Protein AF-A0A1S8WZ13-F1 (afdb_monomer_lite)

pLDDT: mean 87.4, std 15.02, range [47.69, 97.88]

InterPro domains:
  IPR000164 Histone H3/CENP-A [PR00622] (17-38)
  IPR000164 Histone H3/CENP-A [PR00622] (41-58)
  IPR000164 Histone H3/CENP-A [PR00622] (63-81)
  IPR000164 Histone H3/CENP-A [PS00959] (50-58)
  IPR000164 Histone H3/CENP-A [PTHR11426] (16-83)
  IPR000164 Histone H3/CENP-A [SM00428] (17-83)
  IPR007125 Core Histone H2A/H2B/H3 domain [PF00125] (27-83)
  IPR009072 Histone-fold [G3DSA:1.10.20.10] (4-83)
  IPR009072 Histone-fold [SSF47113] (14-83)

Radius of gyration: 31.14 Å; chains: 1; bounding box: 35×40×102 Å

Secondary structure (DSSP, 8-state):
-PPPPPPS----------PPPPP-PPTTHHHHHHHHHHHH----SS-HHHHHHHHHHHHHHH-TTPPPPHHHHHHHHHHHHH-

Organism: Opisthorchis viverrini (NCBI:txid6198)

Foldseek 3Di:
DDDDDDDPPPPPPPVPPPDPDPDDDDPPPVVVVVVVVCVVDPDQPDDLVVLVVVVVVVVCVVPNPDDDDPVRSVVVSSVVVVD

Structure (mmCIF, N/CA/C/O backbone):
data_AF-A0A1S8WZ13-F1
#
_entry.id   AF-A0A1S8WZ13-F1
#
loop_
_atom_site.group_PDB
_atom_site.id
_atom_site.type_symbol
_atom_site.label_atom_id
_atom_site.label_alt_id
_atom_site.label_comp_id
_atom_site.label_asym_id
_atom_site.label_entity_id
_atom_site.label_seq_id
_atom_site.pdbx_PDB_ins_code
_atom_site.Cartn_x
_atom_site.Cartn_y
_atom_site.Cartn_z
_atom_site.occupancy
_atom_site.B_iso_or_equiv
_atom_site.auth_seq_id
_atom_site.auth_comp_id
_atom_site.auth_asym_id
_atom_site.auth_atom_id
_atom_site.pdbx_PDB_model_num
ATOM 1 N N . MET A 1 1 ? -8.842 -31.246 -80.132 1.00 55.34 1 MET A N 1
ATOM 2 C CA . MET A 1 1 ? -7.449 -30.765 -80.045 1.00 55.34 1 MET A CA 1
ATOM 3 C C . MET A 1 1 ? -7.293 -30.255 -78.621 1.00 55.34 1 MET A C 1
ATOM 5 O O . MET A 1 1 ? -7.587 -29.100 -78.357 1.00 55.34 1 MET A O 1
ATOM 9 N N . GLU A 1 2 ? -7.064 -31.178 -77.685 1.00 47.69 2 GLU A N 1
ATOM 10 C CA . GLU A 1 2 ? -7.065 -30.900 -76.242 1.00 47.69 2 GLU A CA 1
ATOM 11 C C . GLU A 1 2 ? -5.742 -30.246 -75.825 1.00 47.69 2 GLU A C 1
ATOM 13 O O . GLU A 1 2 ? -4.670 -30.658 -76.268 1.00 47.69 2 GLU A O 1
ATOM 18 N N . LEU A 1 3 ? -5.836 -29.191 -75.014 1.00 66.62 3 LEU A N 1
ATOM 19 C CA . LEU A 1 3 ? -4.699 -28.495 -74.409 1.00 66.62 3 LEU A CA 1
ATOM 20 C C . LEU A 1 3 ? -4.144 -29.336 -73.241 1.00 66.62 3 LEU A C 1
ATOM 22 O O . LEU A 1 3 ? -4.940 -29.927 -72.514 1.00 66.62 3 LEU A O 1
ATOM 26 N N . PRO A 1 4 ? -2.816 -29.405 -73.030 1.00 69.88 4 P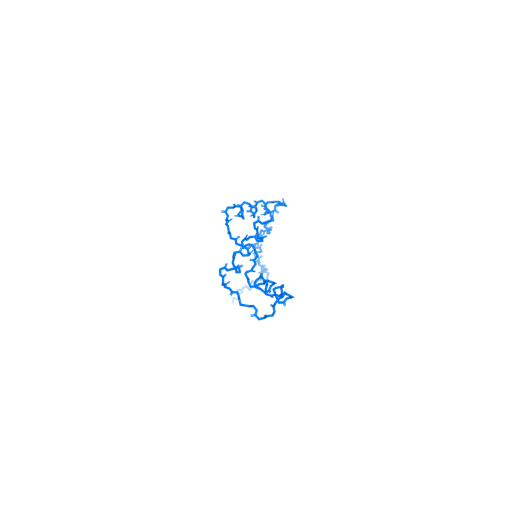RO A N 1
ATOM 27 C CA . PRO A 1 4 ? -2.237 -30.238 -71.978 1.00 69.88 4 PRO A CA 1
ATOM 28 C C . PRO A 1 4 ? -2.431 -29.629 -70.578 1.00 69.88 4 PRO A C 1
ATOM 30 O O . PRO A 1 4 ? -2.117 -28.460 -70.350 1.00 69.88 4 PRO A O 1
ATOM 33 N N . GLU A 1 5 ? -2.909 -30.451 -69.641 1.00 73.12 5 GLU A N 1
ATOM 34 C CA . GLU A 1 5 ? -3.073 -30.137 -68.214 1.00 73.12 5 GLU A CA 1
ATOM 35 C C . GLU A 1 5 ? -1.723 -29.810 -67.532 1.00 73.12 5 GLU A C 1
ATOM 37 O O . GLU A 1 5 ? -0.751 -30.558 -67.703 1.00 73.12 5 GLU A O 1
ATOM 42 N N . PRO A 1 6 ? -1.624 -28.725 -66.736 1.00 66.12 6 PRO A N 1
ATOM 43 C CA . PRO A 1 6 ? -0.403 -28.393 -66.011 1.00 66.12 6 PRO A CA 1
ATOM 44 C C . PRO A 1 6 ? -0.157 -29.345 -64.827 1.00 66.12 6 PRO A C 1
ATOM 46 O O . PRO A 1 6 ? -1.063 -29.758 -64.107 1.00 66.12 6 PRO A O 1
ATOM 49 N N . SER A 1 7 ? 1.118 -29.679 -64.629 1.00 65.69 7 SER A N 1
ATOM 50 C CA . SER A 1 7 ? 1.633 -30.675 -63.688 1.00 65.69 7 SER A CA 1
ATOM 51 C C . SER A 1 7 ? 1.385 -30.347 -62.198 1.00 65.69 7 SER A C 1
ATOM 53 O O . SER A 1 7 ? 1.343 -29.176 -61.810 1.00 65.69 7 SER A O 1
ATOM 55 N N . PRO A 1 8 ? 1.299 -31.371 -61.319 1.00 62.66 8 PRO A N 1
ATOM 56 C CA . PRO A 1 8 ? 0.861 -31.251 -59.919 1.00 62.66 8 PRO A CA 1
ATOM 57 C C . PRO A 1 8 ? 1.913 -30.660 -58.958 1.00 62.66 8 PRO A C 1
ATOM 59 O O . PRO A 1 8 ? 1.867 -30.899 -57.754 1.00 62.66 8 PRO A O 1
ATOM 62 N N . ASN A 1 9 ? 2.858 -29.863 -59.459 1.00 53.88 9 ASN A N 1
ATOM 63 C CA . ASN A 1 9 ? 3.970 -29.321 -58.673 1.00 53.88 9 ASN A CA 1
ATOM 64 C C . ASN A 1 9 ? 3.802 -27.832 -58.354 1.00 53.88 9 ASN A C 1
ATOM 66 O O . ASN A 1 9 ? 4.780 -27.089 -58.281 1.00 53.88 9 ASN A O 1
ATOM 70 N N . GLN A 1 10 ? 2.572 -27.390 -58.093 1.00 54.44 10 GLN A N 1
ATOM 71 C CA . GLN A 1 10 ? 2.351 -26.150 -57.349 1.00 54.44 10 GLN A CA 1
ATOM 72 C C . GLN A 1 10 ? 2.545 -26.450 -55.864 1.00 54.44 10 GLN A C 1
ATOM 74 O O . GLN A 1 10 ? 1.609 -26.478 -55.066 1.00 54.44 10 GLN A O 1
ATOM 79 N N . ALA A 1 11 ? 3.799 -26.745 -55.516 1.00 52.91 11 ALA A N 1
ATOM 80 C CA . ALA A 1 11 ? 4.256 -26.792 -54.146 1.00 52.91 11 ALA A CA 1
ATOM 81 C C . ALA A 1 11 ? 3.944 -25.435 -53.513 1.00 52.91 11 ALA A C 1
ATOM 83 O O . ALA A 1 11 ? 4.606 -24.435 -53.778 1.00 52.91 11 ALA A O 1
ATOM 84 N N . ILE A 1 12 ? 2.860 -25.439 -52.743 1.00 57.16 12 ILE A N 1
ATOM 85 C CA . ILE A 1 12 ? 2.527 -24.579 -51.616 1.00 57.16 12 ILE A CA 1
ATOM 86 C C . ILE A 1 12 ? 3.746 -23.745 -51.194 1.00 57.16 12 ILE A C 1
ATOM 88 O O . ILE A 1 12 ? 4.570 -24.160 -50.379 1.00 57.16 12 ILE A O 1
ATOM 92 N N . PHE A 1 13 ? 3.865 -22.544 -51.758 1.00 51.88 13 PHE A N 1
ATOM 93 C CA . PHE A 1 13 ? 4.781 -21.533 -51.256 1.00 51.88 13 PHE A CA 1
ATOM 94 C C . PHE A 1 13 ? 4.114 -20.911 -50.027 1.00 51.88 13 PHE A C 1
ATOM 96 O O . PHE A 1 13 ? 3.543 -19.822 -50.083 1.00 51.88 13 PHE A O 1
ATOM 103 N N . ILE A 1 14 ? 4.124 -21.636 -48.902 1.00 56.28 14 ILE A N 1
ATOM 104 C CA . ILE A 1 14 ? 3.898 -21.000 -47.604 1.00 56.28 14 ILE A CA 1
ATOM 105 C C . ILE A 1 14 ? 5.106 -20.098 -47.391 1.00 56.28 14 ILE A C 1
ATOM 107 O O . ILE A 1 14 ? 6.194 -20.542 -47.031 1.00 56.28 14 ILE A O 1
ATOM 111 N N . CYS A 1 15 ? 4.903 -18.810 -47.646 1.00 55.47 15 CYS A N 1
ATOM 112 C CA . CYS A 1 15 ? 5.821 -17.768 -47.238 1.00 55.47 15 CYS A CA 1
ATOM 113 C C . CYS A 1 15 ? 5.773 -17.714 -45.704 1.00 55.47 15 CYS A C 1
ATOM 115 O O . CYS A 1 15 ? 4.961 -17.002 -45.111 1.00 55.47 15 CYS A O 1
ATOM 117 N N . THR A 1 16 ? 6.584 -18.545 -45.044 1.00 61.34 16 THR A N 1
ATOM 118 C CA . THR A 1 16 ? 6.769 -18.517 -43.594 1.00 61.34 16 THR A CA 1
ATOM 119 C C . THR A 1 16 ? 7.481 -17.214 -43.254 1.00 61.34 16 THR A C 1
ATOM 121 O O . THR A 1 16 ? 8.709 -17.160 -43.194 1.00 61.34 16 THR A O 1
ATOM 124 N N . VAL A 1 17 ? 6.724 -16.129 -43.086 1.00 65.25 17 VAL A N 1
ATOM 125 C CA . VAL A 1 17 ? 7.242 -14.878 -42.530 1.00 65.25 17 VAL A CA 1
ATOM 126 C C . VAL A 1 17 ? 7.938 -15.209 -41.212 1.00 65.25 17 VAL A C 1
ATOM 128 O O . VAL A 1 17 ? 7.304 -15.595 -40.232 1.00 65.25 17 VAL A O 1
ATOM 131 N N . ALA A 1 18 ? 9.269 -15.140 -41.215 1.00 70.38 18 ALA A N 1
ATOM 132 C CA . ALA A 1 18 ? 10.093 -15.482 -40.071 1.00 70.38 18 ALA A CA 1
ATOM 133 C C . ALA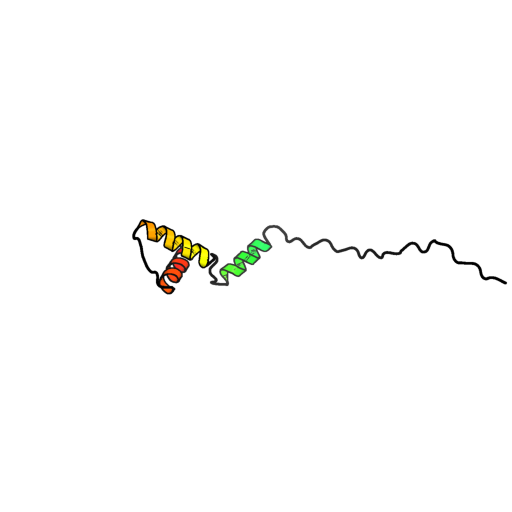 A 1 18 ? 9.717 -14.571 -38.894 1.00 70.38 18 ALA A C 1
ATOM 135 O O . ALA A 1 18 ? 10.018 -13.374 -38.889 1.00 70.38 18 ALA A O 1
ATOM 136 N N . VAL A 1 19 ? 9.020 -15.129 -37.903 1.00 74.94 19 VAL A N 1
ATOM 137 C CA . VAL A 1 19 ? 8.603 -14.399 -36.704 1.00 74.94 19 VAL A CA 1
ATOM 138 C C . VAL A 1 19 ? 9.866 -13.947 -35.974 1.00 74.94 19 VAL A C 1
ATOM 140 O O . VAL A 1 19 ? 10.683 -14.769 -35.551 1.00 74.94 19 VAL A O 1
ATOM 143 N N . LYS A 1 20 ? 10.063 -12.627 -35.854 1.00 80.25 20 LYS A N 1
ATOM 144 C CA . LYS A 1 20 ? 11.190 -12.059 -35.103 1.00 80.25 20 LYS A CA 1
ATOM 145 C C . LYS A 1 20 ? 11.184 -12.642 -33.691 1.00 80.25 20 LYS A C 1
ATOM 147 O O . LYS A 1 20 ? 10.143 -12.671 -33.037 1.00 80.25 20 LYS A O 1
ATOM 152 N N . LYS A 1 21 ? 12.354 -13.089 -33.222 1.00 83.75 21 LYS A N 1
ATOM 153 C CA . LYS A 1 21 ? 12.511 -13.621 -31.862 1.00 83.75 21 LYS A CA 1
ATOM 154 C C . LYS A 1 21 ? 11.941 -12.618 -30.847 1.00 83.75 21 LYS A C 1
ATOM 156 O O . LYS A 1 21 ? 12.201 -11.419 -30.995 1.00 83.75 21 LYS A O 1
ATOM 161 N N . PRO A 1 22 ? 11.198 -13.076 -29.823 1.00 87.81 22 PRO A N 1
ATOM 162 C CA . PRO A 1 22 ? 10.649 -12.183 -28.814 1.00 87.81 22 PRO A CA 1
ATOM 163 C C . PRO A 1 22 ? 11.785 -11.422 -28.127 1.00 87.81 22 PRO A C 1
ATOM 165 O O . PRO A 1 22 ? 12.777 -12.008 -27.689 1.00 87.81 22 PRO A O 1
ATOM 168 N N . HIS A 1 23 ? 11.653 -10.098 -28.066 1.00 90.31 23 HIS A N 1
ATOM 169 C CA . HIS A 1 23 ? 12.652 -9.243 -27.440 1.00 90.31 23 HIS A CA 1
ATOM 170 C C . HIS A 1 23 ? 12.691 -9.502 -25.928 1.00 90.31 23 HIS A C 1
ATOM 172 O O . HIS A 1 23 ? 11.694 -9.311 -25.230 1.00 90.31 23 HIS A O 1
ATOM 178 N N . ARG A 1 24 ? 13.861 -9.893 -25.414 1.00 93.31 24 ARG A N 1
ATOM 179 C CA . ARG A 1 24 ? 14.107 -10.081 -23.980 1.00 93.31 24 ARG A CA 1
ATOM 180 C C . ARG A 1 24 ? 15.015 -8.971 -23.463 1.00 93.31 24 ARG A C 1
ATOM 182 O O . ARG A 1 24 ? 16.125 -8.789 -23.954 1.00 93.31 24 ARG A O 1
ATOM 189 N N . TYR A 1 25 ? 14.549 -8.253 -22.444 1.00 94.75 25 TYR A N 1
ATOM 190 C CA . TYR A 1 25 ? 15.361 -7.255 -21.753 1.00 94.75 25 TYR A CA 1
ATOM 191 C C . TYR A 1 25 ? 16.528 -7.909 -21.005 1.00 94.75 25 TYR A C 1
ATOM 193 O O . TYR A 1 25 ? 16.409 -9.028 -20.498 1.00 94.75 25 TYR A O 1
ATOM 201 N N . ARG A 1 26 ? 17.648 -7.185 -20.905 1.00 95.44 26 ARG A N 1
ATOM 202 C CA . ARG A 1 26 ? 18.790 -7.604 -20.088 1.00 95.44 26 ARG A CA 1
ATOM 203 C C . ARG A 1 26 ? 18.372 -7.685 -18.610 1.00 95.44 26 ARG A C 1
ATOM 205 O O . ARG A 1 26 ? 17.503 -6.914 -18.181 1.00 95.44 26 ARG A O 1
ATOM 212 N N . PRO A 1 27 ? 18.966 -8.599 -17.822 1.00 96.06 27 PRO A N 1
ATOM 213 C CA . PRO A 1 27 ? 18.736 -8.631 -16.380 1.00 96.06 27 PRO A CA 1
ATOM 214 C C . PRO A 1 27 ? 19.027 -7.250 -15.774 1.00 96.06 27 PRO A C 1
ATOM 216 O O . PRO A 1 27 ? 19.938 -6.549 -16.209 1.00 96.06 27 PRO A O 1
ATOM 219 N N . GLY A 1 28 ? 18.193 -6.818 -14.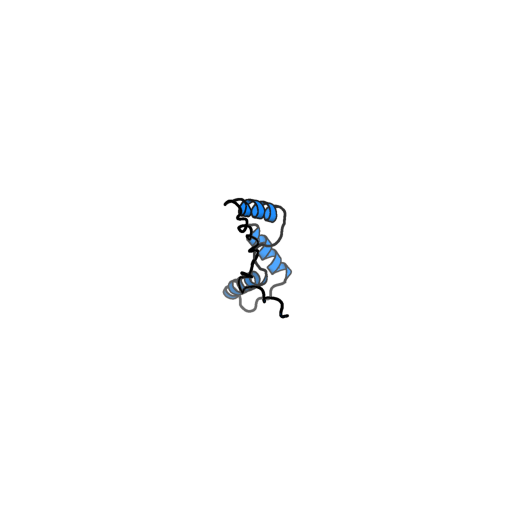829 1.00 96.31 28 GLY A N 1
ATOM 220 C CA . GLY A 1 28 ? 18.276 -5.491 -14.210 1.00 96.31 28 GLY A CA 1
ATOM 221 C C . GLY A 1 28 ? 17.548 -4.368 -14.961 1.00 96.31 28 GLY A C 1
ATOM 222 O O . GLY A 1 28 ? 17.083 -3.430 -14.321 1.00 96.31 28 GLY A O 1
ATOM 22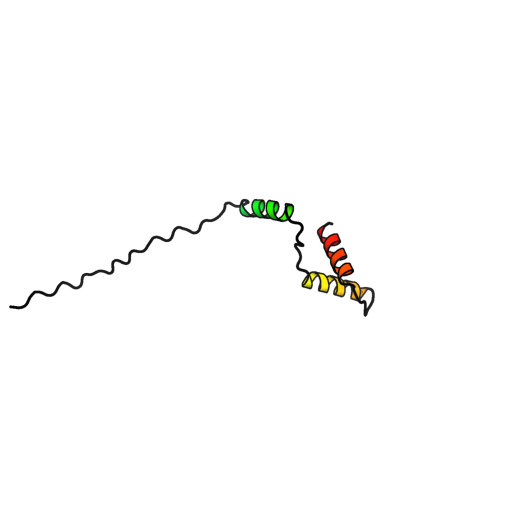3 N N . THR A 1 29 ? 17.338 -4.4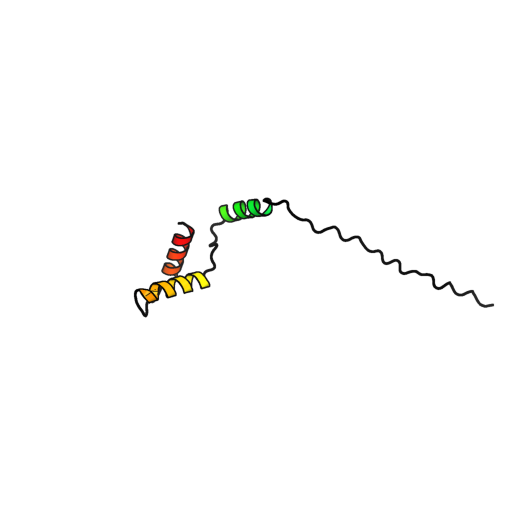60 -16.281 1.00 97.25 29 THR A N 1
ATOM 224 C CA . THR A 1 29 ? 16.640 -3.397 -17.036 1.00 97.25 29 THR A CA 1
ATOM 225 C C . THR A 1 29 ? 15.195 -3.203 -16.571 1.00 97.25 29 THR A C 1
ATOM 227 O O . THR A 1 29 ? 14.740 -2.072 -16.410 1.00 97.25 29 THR A O 1
ATOM 230 N N . VAL A 1 30 ? 14.467 -4.300 -16.338 1.00 96.94 30 VAL A N 1
ATOM 231 C CA . VAL A 1 30 ? 13.076 -4.239 -15.859 1.00 96.94 30 VAL A CA 1
ATOM 232 C C . VAL A 1 30 ? 13.020 -3.779 -14.401 1.00 96.94 30 VAL A C 1
ATOM 234 O O . VAL A 1 30 ? 12.229 -2.896 -14.090 1.00 96.94 30 VAL A O 1
ATOM 237 N N . ALA A 1 31 ? 13.928 -4.276 -13.556 1.00 97.44 31 ALA A N 1
ATOM 238 C CA . ALA A 1 31 ? 14.013 -3.892 -12.148 1.00 97.44 31 ALA A CA 1
ATOM 239 C C . ALA A 1 31 ? 14.267 -2.385 -11.974 1.00 97.44 31 ALA A C 1
ATOM 241 O O . ALA A 1 31 ? 13.536 -1.716 -11.256 1.00 97.44 31 ALA A O 1
ATOM 242 N N . LEU A 1 32 ? 15.236 -1.806 -12.694 1.00 97.88 32 LEU A N 1
ATOM 243 C CA . LEU A 1 32 ? 15.506 -0.362 -12.634 1.00 97.88 32 LEU A CA 1
ATOM 244 C C . LEU A 1 32 ? 14.314 0.480 -13.103 1.00 97.88 32 LEU A C 1
ATOM 246 O O . LEU A 1 32 ? 14.077 1.571 -12.586 1.00 97.88 32 LEU A O 1
ATOM 250 N N . ARG A 1 33 ? 13.558 -0.015 -14.086 1.00 96.88 33 ARG A N 1
ATOM 251 C CA . ARG A 1 33 ? 12.337 0.644 -14.555 1.00 96.88 33 ARG A CA 1
ATOM 252 C C . ARG A 1 33 ? 11.238 0.610 -13.491 1.00 96.88 33 ARG A C 1
ATOM 254 O O . ARG A 1 33 ? 10.562 1.617 -13.313 1.00 96.88 33 ARG A O 1
ATOM 261 N N . GLU A 1 34 ? 11.079 -0.505 -12.787 1.00 96.69 34 GLU A N 1
ATOM 262 C CA . GLU A 1 34 ? 10.121 -0.644 -11.685 1.00 96.69 34 GLU A CA 1
ATOM 263 C C . GLU A 1 34 ? 10.509 0.216 -10.480 1.00 96.69 34 GLU A C 1
ATOM 265 O O . GLU A 1 34 ? 9.662 0.946 -9.980 1.00 96.69 34 GLU A O 1
ATOM 270 N N . ILE A 1 35 ? 11.789 0.242 -10.091 1.00 96.50 35 ILE A N 1
ATOM 271 C CA . ILE A 1 35 ? 12.291 1.119 -9.019 1.00 96.50 35 ILE A CA 1
ATOM 272 C C . ILE A 1 35 ? 11.966 2.582 -9.331 1.00 96.50 35 ILE A C 1
ATOM 274 O O . ILE A 1 35 ? 11.354 3.269 -8.520 1.00 96.50 35 ILE A O 1
ATOM 278 N N . ARG A 1 36 ? 12.300 3.053 -10.541 1.00 97.25 36 ARG A N 1
ATOM 279 C CA . ARG A 1 36 ? 11.997 4.433 -10.961 1.00 97.25 36 ARG A CA 1
ATOM 280 C C . ARG A 1 36 ? 10.498 4.724 -10.990 1.00 97.25 36 ARG A C 1
ATOM 282 O O . ARG A 1 36 ? 10.097 5.850 -10.713 1.00 97.25 36 ARG A O 1
ATOM 289 N N . ARG A 1 37 ? 9.674 3.736 -11.354 1.00 96.06 37 ARG A N 1
ATOM 290 C CA . ARG A 1 37 ? 8.214 3.868 -11.344 1.00 96.06 37 ARG A CA 1
ATOM 291 C C . ARG A 1 37 ? 7.704 4.033 -9.913 1.00 96.06 37 ARG A C 1
ATOM 293 O O . ARG A 1 37 ? 7.045 5.031 -9.645 1.00 96.06 37 ARG A O 1
ATOM 300 N N . TYR A 1 38 ? 8.035 3.103 -9.018 1.00 95.62 38 TYR A N 1
ATOM 301 C CA . TYR A 1 38 ? 7.520 3.094 -7.647 1.00 95.62 38 TYR A CA 1
ATOM 302 C C . TYR A 1 38 ? 8.075 4.225 -6.785 1.00 95.62 38 TYR A C 1
ATOM 304 O O . TYR A 1 38 ? 7.371 4.697 -5.910 1.00 95.62 38 TYR A O 1
ATOM 312 N N . GLN A 1 39 ? 9.278 4.726 -7.069 1.00 95.81 39 GLN A N 1
ATOM 313 C CA . GLN A 1 39 ? 9.801 5.928 -6.412 1.00 95.81 39 GLN A CA 1
ATOM 314 C C . GLN A 1 39 ? 9.104 7.220 -6.865 1.00 95.81 39 GLN A C 1
ATOM 316 O O . GLN A 1 39 ? 9.130 8.213 -6.145 1.00 95.81 39 GLN A O 1
ATOM 321 N N . LYS A 1 40 ? 8.514 7.242 -8.068 1.00 96.62 40 LYS A N 1
ATOM 322 C CA . LYS A 1 40 ? 7.795 8.414 -8.589 1.00 96.62 40 LYS A CA 1
ATOM 323 C C . LYS A 1 40 ? 6.344 8.462 -8.110 1.00 96.62 40 LYS A C 1
ATOM 325 O O . LYS A 1 40 ? 5.783 9.544 -7.965 1.00 96.62 40 LYS A O 1
ATOM 330 N N . SER A 1 41 ? 5.719 7.302 -7.940 1.00 94.75 41 SER A N 1
ATOM 331 C CA . SER A 1 41 ? 4.353 7.171 -7.434 1.00 94.75 41 SER A CA 1
ATOM 332 C C . SER A 1 41 ? 4.324 7.015 -5.917 1.00 94.75 41 SER A C 1
ATOM 334 O O . SER A 1 41 ? 5.289 6.571 -5.316 1.00 94.75 41 SER A O 1
ATOM 336 N N . THR A 1 42 ? 3.175 7.286 -5.312 1.00 92.75 42 THR A N 1
ATOM 337 C CA . THR A 1 42 ? 2.891 6.996 -3.896 1.00 92.75 42 THR A CA 1
ATOM 338 C C . THR A 1 42 ? 1.729 6.007 -3.761 1.00 92.75 42 THR A C 1
ATOM 340 O O . THR A 1 42 ? 0.930 6.078 -2.829 1.00 92.75 42 THR A O 1
ATOM 343 N N . GLU A 1 43 ? 1.577 5.116 -4.748 1.00 93.88 43 GLU A N 1
ATOM 344 C CA . GLU A 1 43 ? 0.558 4.069 -4.706 1.00 93.88 43 GLU A CA 1
ATOM 345 C C . GLU A 1 43 ? 0.918 3.009 -3.663 1.00 93.88 43 GLU A C 1
ATOM 347 O O . GLU A 1 43 ? 2.082 2.639 -3.537 1.00 93.88 43 GLU A O 1
ATOM 352 N N . LEU A 1 44 ? -0.090 2.523 -2.933 1.00 94.62 44 LEU A N 1
ATOM 353 C CA . LEU A 1 44 ? 0.095 1.433 -1.979 1.00 94.62 44 LEU A CA 1
ATOM 354 C C . LEU A 1 44 ? 0.475 0.158 -2.732 1.00 94.62 44 LEU A C 1
ATOM 356 O O . LEU A 1 44 ? -0.203 -0.219 -3.696 1.00 94.62 44 LEU A O 1
ATOM 360 N N . LEU A 1 45 ? 1.542 -0.500 -2.292 1.00 95.31 45 LEU A N 1
ATOM 361 C CA . LEU A 1 45 ? 2.077 -1.688 -2.958 1.00 95.31 45 LEU A CA 1
ATOM 362 C C . LEU A 1 45 ? 1.348 -2.962 -2.521 1.00 95.31 45 LEU A C 1
ATOM 364 O O . LEU A 1 45 ? 1.209 -3.913 -3.299 1.00 95.31 45 LEU A O 1
ATOM 368 N N . ILE A 1 46 ? 0.837 -2.983 -1.292 1.00 95.94 46 ILE A N 1
ATOM 369 C CA . ILE A 1 46 ? 0.091 -4.100 -0.732 1.00 95.94 46 ILE A CA 1
ATOM 370 C C . ILE A 1 46 ? -1.401 -3.920 -1.047 1.00 95.94 46 ILE A C 1
ATOM 372 O O . ILE A 1 46 ? -1.998 -2.841 -0.994 1.00 95.94 46 ILE A O 1
ATOM 376 N N . ARG A 1 47 ? -2.066 -5.022 -1.412 1.00 96.94 47 ARG A N 1
ATOM 377 C CA . ARG A 1 47 ? -3.499 -4.994 -1.734 1.00 96.94 47 ARG A CA 1
ATOM 378 C C . ARG A 1 47 ? -4.326 -4.697 -0.476 1.00 96.94 47 ARG A C 1
ATOM 380 O O . ARG A 1 47 ? -4.163 -5.342 0.555 1.00 96.94 47 ARG A O 1
ATOM 387 N N . LYS A 1 48 ? -5.316 -3.804 -0.600 1.00 95.00 48 LYS A N 1
ATOM 388 C CA . LYS A 1 48 ? -6.150 -3.341 0.530 1.00 95.00 48 LYS A CA 1
ATOM 389 C C . LYS A 1 48 ? -6.927 -4.453 1.249 1.00 95.00 48 LYS A C 1
ATOM 391 O O . LYS A 1 48 ? -6.972 -4.465 2.472 1.00 95.00 48 LYS A O 1
ATOM 396 N N . LEU A 1 49 ? -7.547 -5.380 0.512 1.00 96.00 49 LEU A N 1
ATOM 397 C CA . LEU A 1 49 ? -8.383 -6.436 1.104 1.00 96.00 49 LEU A CA 1
ATOM 398 C C . LEU A 1 49 ? -7.599 -7.422 1.995 1.00 96.00 49 LEU A C 1
ATOM 400 O O . LEU A 1 49 ? -8.041 -7.641 3.122 1.00 96.00 49 LEU A O 1
ATOM 404 N N . PRO A 1 50 ? -6.474 -8.025 1.552 1.00 97.31 50 PRO A N 1
ATOM 405 C CA . PRO A 1 50 ? -5.697 -8.903 2.425 1.00 97.31 50 PRO A CA 1
ATOM 406 C C . PRO A 1 50 ? -5.087 -8.151 3.614 1.00 97.31 50 PRO A C 1
ATOM 408 O O . PRO A 1 50 ? -5.137 -8.679 4.719 1.00 97.31 50 PRO A O 1
ATOM 411 N N . PHE 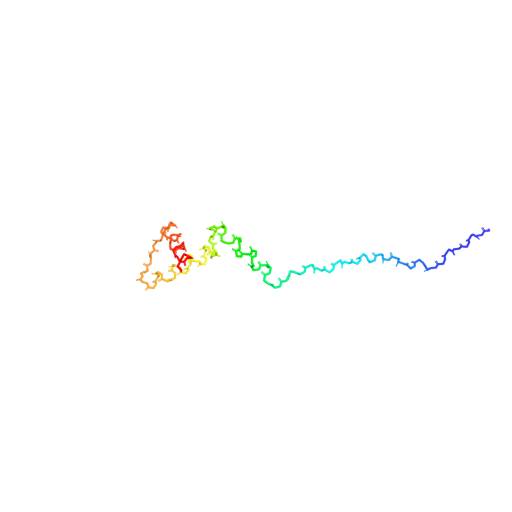A 1 51 ? -4.620 -6.907 3.432 1.00 97.81 51 PHE A N 1
ATOM 412 C CA . PHE A 1 51 ? -4.138 -6.083 4.548 1.00 97.81 51 PHE A CA 1
ATOM 413 C C . PHE A 1 51 ? -5.237 -5.844 5.594 1.00 97.81 51 PHE A C 1
ATOM 415 O O . PHE A 1 51 ? -5.034 -6.046 6.785 1.00 97.81 51 PHE A O 1
ATOM 422 N N . GLN A 1 52 ? -6.449 -5.495 5.151 1.00 96.81 52 GLN A N 1
ATOM 423 C CA . GLN A 1 52 ? -7.587 -5.306 6.049 1.00 96.81 52 GLN A CA 1
ATOM 424 C C . GLN A 1 52 ? -7.959 -6.585 6.816 1.00 96.81 52 GLN A C 1
ATOM 426 O O . GLN A 1 52 ? -8.367 -6.485 7.971 1.00 96.81 52 GLN A O 1
ATOM 431 N N . ARG A 1 53 ? -7.876 -7.764 6.183 1.00 96.88 53 ARG A N 1
ATOM 432 C CA . ARG A 1 53 ? -8.124 -9.048 6.862 1.00 96.88 53 ARG A CA 1
ATOM 433 C C . ARG A 1 53 ? -7.079 -9.284 7.948 1.00 96.88 53 ARG A C 1
ATOM 435 O O . ARG A 1 53 ? -7.464 -9.454 9.093 1.00 96.88 53 ARG A O 1
ATOM 442 N N . LEU A 1 54 ? -5.798 -9.122 7.615 1.00 97.00 54 LEU A N 1
ATOM 443 C CA . LEU A 1 54 ? -4.696 -9.263 8.567 1.00 97.00 54 LEU A CA 1
ATOM 444 C C . LEU A 1 54 ? -4.848 -8.340 9.787 1.00 97.00 54 LEU A C 1
ATOM 446 O O . LEU A 1 54 ? -4.691 -8.784 10.918 1.00 97.00 54 LEU A O 1
ATOM 450 N N . VAL A 1 55 ? -5.209 -7.070 9.575 1.00 96.75 55 VAL A N 1
ATOM 451 C CA . VAL A 1 55 ? -5.450 -6.120 10.677 1.00 96.75 55 VAL A CA 1
ATOM 452 C C . VAL A 1 55 ? -6.564 -6.605 11.608 1.00 96.75 55 VAL A C 1
ATOM 454 O O . VAL A 1 55 ? -6.462 -6.448 12.822 1.00 96.75 55 VAL A O 1
ATOM 457 N N . ARG A 1 56 ? -7.636 -7.188 11.058 1.00 95.31 56 ARG A N 1
ATOM 458 C CA . ARG A 1 56 ? -8.753 -7.714 11.856 1.00 95.31 56 ARG A CA 1
ATOM 459 C C . ARG A 1 56 ? -8.379 -8.993 12.586 1.00 95.31 56 ARG A C 1
ATOM 461 O O . ARG A 1 56 ? -8.752 -9.118 13.745 1.00 95.31 56 ARG A O 1
ATOM 468 N N . ASP A 1 57 ? -7.641 -9.881 11.930 1.00 96.19 57 ASP A N 1
ATOM 469 C CA . ASP A 1 57 ? -7.182 -11.138 12.518 1.00 96.19 57 ASP A CA 1
ATOM 470 C C . ASP A 1 57 ? -6.305 -10.851 13.747 1.00 96.19 57 ASP A C 1
ATOM 472 O O . ASP A 1 57 ? -6.601 -11.338 14.833 1.00 96.19 57 ASP A O 1
ATOM 476 N N . ILE A 1 58 ? -5.328 -9.943 13.620 1.00 96.44 58 ILE A N 1
ATOM 477 C CA . ILE A 1 58 ? -4.470 -9.515 14.739 1.00 96.44 58 ILE A CA 1
ATOM 478 C C . ILE A 1 58 ? -5.292 -8.829 15.838 1.00 96.44 58 ILE A C 1
ATOM 480 O O . ILE A 1 58 ? -5.113 -9.100 17.020 1.00 96.44 58 ILE A O 1
ATOM 484 N N . ALA A 1 59 ? -6.211 -7.928 15.480 1.00 96.19 59 ALA A N 1
ATOM 485 C CA . ALA A 1 59 ? -7.006 -7.202 16.470 1.00 96.19 59 ALA A CA 1
ATOM 486 C C . ALA A 1 59 ? -7.927 -8.112 17.294 1.00 96.19 59 ALA A C 1
ATOM 488 O O . ALA A 1 59 ? -8.159 -7.841 18.475 1.00 96.19 59 ALA A O 1
ATOM 489 N N . GLN A 1 60 ? -8.428 -9.182 16.676 1.00 95.69 60 GLN A N 1
ATOM 490 C CA . GLN A 1 60 ? -9.297 -10.159 17.321 1.00 95.69 60 GLN A CA 1
ATOM 491 C C . GLN A 1 60 ? -8.584 -10.896 18.466 1.00 95.69 60 GLN A C 1
ATOM 493 O O . GLN A 1 60 ? -9.245 -11.271 19.432 1.00 95.69 60 GLN A O 1
ATOM 498 N N . GLU A 1 61 ? -7.257 -11.050 18.400 1.00 96.06 61 GLU A N 1
ATOM 499 C CA . GLU A 1 61 ? -6.453 -11.642 19.480 1.00 96.06 61 GLU A CA 1
ATOM 500 C C . GLU A 1 61 ? -6.427 -10.767 20.745 1.00 96.06 61 GLU A C 1
ATOM 502 O O . GLU A 1 61 ? -6.313 -11.285 21.854 1.00 96.06 61 GLU A O 1
ATOM 507 N N . PHE A 1 62 ? -6.574 -9.445 20.604 1.00 95.06 62 PHE A N 1
ATOM 508 C CA . PHE A 1 62 ? -6.564 -8.511 21.735 1.00 95.06 62 PHE A CA 1
ATOM 509 C C . PHE A 1 62 ? -7.958 -8.246 22.295 1.00 95.06 62 PHE A C 1
ATOM 511 O O . PHE A 1 62 ? -8.143 -8.161 23.510 1.00 95.06 62 PHE A O 1
ATOM 518 N N . LYS A 1 63 ? -8.943 -8.050 21.414 1.00 94.94 63 LYS A N 1
ATOM 519 C CA . LYS A 1 63 ? -10.322 -7.777 21.814 1.00 94.94 63 LYS A CA 1
ATOM 520 C C . LYS A 1 63 ? -11.291 -8.213 20.726 1.00 94.94 63 LYS A C 1
ATOM 522 O O . LYS A 1 63 ? -11.202 -7.770 19.581 1.00 94.94 63 LYS A O 1
ATOM 527 N N . THR A 1 64 ? -12.260 -9.032 21.119 1.00 92.62 64 THR A N 1
ATOM 528 C CA . THR A 1 64 ? -13.328 -9.478 20.228 1.00 92.62 64 THR A CA 1
ATOM 529 C C . THR A 1 64 ? -14.289 -8.327 19.904 1.00 92.62 64 THR A C 1
ATOM 531 O O . THR A 1 64 ? -14.449 -7.386 20.686 1.00 92.62 64 THR A O 1
ATOM 534 N N . ASP A 1 65 ? -14.917 -8.389 18.727 1.00 91.12 65 ASP A N 1
ATOM 535 C CA . ASP A 1 65 ? -15.987 -7.477 18.283 1.00 91.12 65 ASP A CA 1
ATOM 536 C C . ASP A 1 65 ? -15.571 -6.009 18.068 1.00 91.12 65 ASP A C 1
ATOM 538 O O . ASP A 1 65 ? -16.385 -5.080 18.123 1.00 91.12 65 ASP A O 1
ATOM 542 N N . LEU A 1 66 ? -14.293 -5.776 17.754 1.00 93.94 66 LEU A N 1
ATOM 543 C CA . LEU A 1 66 ? -13.799 -4.455 17.375 1.00 93.94 66 LEU A CA 1
ATOM 544 C C . LEU A 1 66 ? -14.293 -4.019 15.986 1.00 93.94 66 LEU A C 1
ATOM 546 O O . LEU A 1 66 ? -14.165 -4.718 14.976 1.00 93.94 66 LEU A O 1
ATOM 550 N N . ARG A 1 67 ? -14.800 -2.785 15.913 1.00 94.81 67 ARG A N 1
ATOM 551 C CA . ARG A 1 67 ? -15.153 -2.121 14.654 1.00 94.81 67 ARG A CA 1
ATOM 552 C C . ARG A 1 67 ? -14.072 -1.118 14.281 1.00 94.81 67 ARG A C 1
ATOM 554 O O . ARG A 1 67 ? -13.700 -0.263 15.075 1.00 94.81 67 ARG A O 1
ATOM 561 N N . PHE A 1 68 ? -13.622 -1.200 13.036 1.00 95.00 68 PHE A N 1
ATOM 562 C CA . PHE A 1 68 ? -12.629 -0.291 12.478 1.00 95.00 68 PHE A CA 1
ATOM 563 C C . PHE A 1 68 ? -13.285 0.746 11.577 1.00 95.00 68 PHE A C 1
ATOM 565 O O . PHE A 1 68 ? -14.092 0.401 10.709 1.00 95.00 68 PHE A O 1
ATOM 572 N N . GLN A 1 69 ? -12.879 2.003 11.739 1.00 97.25 69 GLN A N 1
ATOM 573 C CA . GLN A 1 69 ? -13.138 3.043 10.753 1.00 97.25 69 GLN A CA 1
ATOM 574 C C . GLN A 1 69 ? -12.290 2.785 9.497 1.00 97.25 69 GLN A C 1
ATOM 576 O O . GLN A 1 69 ? -11.151 2.324 9.587 1.00 97.25 69 GLN A O 1
ATOM 581 N N . SER A 1 70 ? -12.817 3.107 8.315 1.00 94.69 70 SER A N 1
ATOM 582 C CA . SER A 1 70 ? -12.098 2.933 7.043 1.00 94.69 70 SER A CA 1
ATOM 583 C C . SER A 1 70 ? -10.798 3.748 6.973 1.00 94.69 70 SER A C 1
ATOM 585 O O . SER A 1 70 ? -9.792 3.271 6.442 1.00 94.69 70 SER A O 1
ATOM 587 N N . SER A 1 71 ? -10.792 4.954 7.547 1.00 96.88 71 SER A N 1
ATOM 588 C CA . SER A 1 71 ? -9.601 5.803 7.656 1.00 96.88 71 SER A CA 1
ATOM 589 C C . SER A 1 71 ? -8.545 5.208 8.586 1.00 96.88 71 SER A C 1
ATOM 591 O O . SER A 1 71 ? -7.369 5.272 8.253 1.00 96.88 71 SER A O 1
ATOM 593 N N . ALA A 1 72 ? -8.941 4.569 9.693 1.00 97.00 72 ALA A N 1
ATOM 594 C CA . ALA A 1 72 ? -8.009 3.927 10.622 1.00 97.00 72 ALA A CA 1
ATOM 595 C C . ALA A 1 72 ? -7.250 2.774 9.950 1.00 97.00 72 ALA A C 1
ATOM 597 O O . ALA A 1 72 ? -6.028 2.713 10.030 1.00 97.00 72 ALA A O 1
ATOM 598 N N . VAL A 1 73 ? -7.955 1.909 9.209 1.00 96.12 73 VAL A N 1
ATOM 599 C CA . VAL A 1 73 ? -7.308 0.828 8.439 1.00 96.12 73 VAL A CA 1
ATOM 600 C C . VAL A 1 73 ? -6.375 1.403 7.372 1.00 96.12 73 VAL A C 1
ATOM 602 O O . VAL A 1 73 ? -5.285 0.882 7.162 1.00 96.12 73 VAL A O 1
ATOM 605 N N . SER A 1 74 ? -6.779 2.495 6.718 1.00 96.31 74 SER A N 1
ATOM 606 C CA . SER A 1 74 ? -5.947 3.157 5.706 1.00 96.31 74 SER A CA 1
ATOM 607 C C . SER A 1 74 ? -4.688 3.785 6.315 1.00 96.31 74 SER A C 1
ATOM 609 O O . SER A 1 74 ? -3.618 3.675 5.729 1.00 96.31 74 SER A O 1
ATOM 611 N N . ALA A 1 75 ? -4.795 4.399 7.495 1.00 97.12 75 ALA A N 1
ATOM 612 C CA . ALA A 1 75 ? -3.668 4.995 8.205 1.00 97.12 75 ALA A CA 1
ATOM 613 C C . ALA A 1 75 ? -2.661 3.934 8.667 1.00 97.12 75 ALA A C 1
ATOM 615 O O . ALA A 1 75 ? -1.465 4.109 8.459 1.00 97.12 75 ALA A O 1
ATOM 616 N N . LEU A 1 76 ? -3.146 2.813 9.217 1.00 96.88 76 LEU A N 1
ATOM 617 C CA . LEU A 1 76 ? -2.297 1.668 9.558 1.00 96.88 76 LEU A CA 1
ATOM 618 C C . LEU A 1 76 ? -1.544 1.155 8.330 1.00 96.88 76 LEU A C 1
ATOM 620 O O . LEU A 1 76 ? -0.352 0.900 8.408 1.00 96.88 76 LEU A O 1
ATOM 624 N N . HIS A 1 77 ? -2.222 1.070 7.185 1.00 97.31 77 HIS A N 1
ATOM 625 C CA . HIS A 1 77 ? -1.611 0.609 5.943 1.00 97.31 77 HIS A CA 1
ATOM 626 C C . HIS A 1 77 ? -0.480 1.520 5.469 1.00 97.31 77 HIS A C 1
ATOM 628 O O . HIS A 1 77 ? 0.619 1.047 5.199 1.00 97.31 77 HIS A O 1
ATOM 634 N N . VAL A 1 78 ? -0.735 2.829 5.424 1.00 96.62 78 VAL A N 1
ATOM 635 C CA . VAL A 1 78 ? 0.280 3.819 5.045 1.00 96.62 78 VAL A CA 1
ATOM 636 C C . VAL A 1 78 ? 1.462 3.775 6.013 1.00 96.62 78 VAL A C 1
ATOM 638 O O . VAL A 1 78 ? 2.604 3.788 5.571 1.00 96.62 78 VAL A O 1
ATOM 641 N N . ALA A 1 79 ? 1.204 3.684 7.320 1.00 96.88 79 ALA A N 1
ATOM 642 C CA . ALA A 1 79 ? 2.257 3.613 8.328 1.00 96.88 79 ALA A CA 1
ATOM 643 C C . ALA A 1 79 ? 3.108 2.340 8.193 1.00 96.88 79 ALA A C 1
ATOM 645 O O . ALA A 1 79 ? 4.324 2.415 8.322 1.00 96.88 79 ALA A O 1
ATOM 646 N N . SER A 1 80 ? 2.489 1.192 7.903 1.00 96.25 80 SER A N 1
ATOM 647 C CA . SER A 1 80 ? 3.202 -0.072 7.700 1.00 96.25 80 SER A CA 1
ATOM 648 C C . SER A 1 80 ? 4.037 -0.106 6.421 1.00 96.25 80 SER A C 1
ATOM 650 O O . SER A 1 80 ? 5.076 -0.747 6.424 1.00 96.25 80 SER A O 1
ATOM 652 N N . GLU A 1 81 ? 3.606 0.545 5.335 1.00 95.56 81 GLU A N 1
ATOM 653 C CA . GLU A 1 81 ? 4.410 0.625 4.102 1.00 95.56 81 GLU A CA 1
ATOM 654 C C . GLU A 1 81 ? 5.516 1.689 4.169 1.00 95.56 81 GLU A C 1
ATOM 656 O O . GLU A 1 81 ? 6.475 1.627 3.402 1.00 95.56 81 GLU A O 1
ATOM 661 N N . ALA A 1 82 ? 5.381 2.674 5.058 1.00 94.69 82 ALA A N 1
ATOM 662 C CA . ALA A 1 82 ? 6.380 3.719 5.262 1.00 94.69 82 ALA A CA 1
ATOM 663 C C . ALA A 1 82 ? 7.498 3.328 6.246 1.00 94.69 82 ALA A C 1
ATOM 665 O O . ALA A 1 82 ? 8.513 4.024 6.291 1.00 94.69 82 ALA A O 1
ATOM 666 N N . TYR A 1 83 ? 7.286 2.278 7.047 1.00 93.44 83 TYR A N 1
ATOM 667 C CA . TYR A 1 83 ? 8.245 1.749 8.021 1.00 93.44 83 TYR A CA 1
ATOM 668 C C . TYR A 1 83 ? 9.233 0.780 7.364 1.00 93.44 83 TYR A C 1
ATOM 670 O O . TYR A 1 83 ? 10.453 0.982 7.555 1.00 93.44 83 TYR A O 1
#

Sequence (83 aa):
MELPEPSPNQAIFICTVAVKKPHRYRPGTVALREIRRYQKSTELLIRKLPFQRLVRDIAQEFKTDLRFQSSAVSALHVASEAY